Protein AF-A0A0L7QRJ1-F1 (afdb_monomer_lite)

Radius of gyration: 18.05 Å; chains: 1; bounding box: 34×21×49 Å

Sequence (73 aa):
KVLPRELARELGVSTATVSLYLKLIGKIKKLDKWIPHELNELQKTECQEAYSSLLLRKSREPFLDRIITCNKK

InterPro domains:
  IPR052709 Transposase-Methyltransferase Hybrid [PTHR46060] (5-73)

Foldseek 3Di:
DDQLVVVCVVVVHDSVVSVVVCVVQCFDQDPNDTDNHDDDPVSVVVVVVVVVVVVVVCVVDPCPVVDDDDDDD

Organism: NCBI:txid597456

pLDDT: mean 84.94, std 9.45, range [51.81, 96.31]

Secondary structure (DSSP, 8-state):
---HHHHHHHHTS-HHHHHHHHHHTT-EEETTEEES----HHHHHHHHHHHHHHHHHHHHS--GGGPPP----

Structure (mmCIF, N/CA/C/O backbone):
data_AF-A0A0L7QRJ1-F1
#
_entry.id   AF-A0A0L7QRJ1-F1
#
loop_
_atom_site.group_PDB
_atom_site.id
_atom_site.type_symbol
_atom_site.label_atom_id
_atom_site.label_alt_id
_atom_site.label_comp_id
_atom_site.label_asym_id
_atom_site.label_entity_id
_atom_site.label_seq_id
_atom_site.pdbx_PDB_ins_code
_atom_site.Cartn_x
_atom_site.Cartn_y
_atom_site.Cartn_z
_atom_site.occupancy
_atom_site.B_iso_or_equiv
_atom_site.auth_seq_id
_atom_site.auth_comp_id
_atom_site.auth_asym_id
_atom_site.auth_atom_id
_atom_site.pdbx_PDB_model_num
ATOM 1 N N . LYS A 1 1 ? -1.175 -9.391 -10.850 1.00 51.81 1 LYS A N 1
ATOM 2 C CA . LYS A 1 1 ? 0.291 -9.196 -10.717 1.00 51.81 1 LYS A CA 1
ATOM 3 C C . LYS A 1 1 ? 0.789 -8.896 -12.122 1.00 51.81 1 LYS A C 1
ATOM 5 O O . LYS A 1 1 ? 0.792 -9.818 -12.908 1.00 51.81 1 LYS A O 1
ATOM 10 N N . VAL A 1 2 ? 1.047 -7.637 -12.486 1.00 60.09 2 VAL A N 1
ATOM 11 C CA . VAL A 1 2 ? 1.466 -7.303 -13.862 1.00 60.09 2 VAL A CA 1
ATOM 12 C C . VAL A 1 2 ? 2.986 -7.375 -13.913 1.00 60.09 2 VAL A C 1
ATOM 14 O O . VAL A 1 2 ? 3.664 -6.518 -13.341 1.00 60.09 2 VAL A O 1
ATOM 17 N N . LEU A 1 3 ? 3.526 -8.432 -14.517 1.00 74.06 3 LEU A N 1
ATOM 18 C CA . LEU A 1 3 ? 4.967 -8.564 -14.705 1.00 74.06 3 LEU A CA 1
ATOM 19 C C . LEU A 1 3 ? 5.395 -7.743 -15.931 1.00 74.06 3 LEU A C 1
ATOM 21 O O . LEU A 1 3 ? 4.814 -7.915 -17.001 1.00 74.06 3 LEU A O 1
ATOM 25 N N . PRO A 1 4 ? 6.459 -6.920 -15.845 1.00 73.81 4 PRO A N 1
ATOM 26 C CA . PRO A 1 4 ? 7.009 -6.203 -17.001 1.00 73.81 4 PRO A CA 1
ATOM 27 C C . PRO A 1 4 ? 7.304 -7.096 -18.213 1.00 73.81 4 PRO A C 1
ATOM 29 O O . PRO A 1 4 ? 7.272 -6.624 -19.340 1.00 73.81 4 PRO A O 1
ATOM 32 N N . ARG A 1 5 ? 7.574 -8.391 -17.987 1.00 79.94 5 ARG A N 1
ATOM 33 C CA . ARG A 1 5 ? 7.784 -9.401 -19.036 1.00 79.94 5 ARG A CA 1
ATOM 34 C C . ARG A 1 5 ? 6.505 -9.772 -19.786 1.00 79.94 5 ARG A C 1
ATOM 36 O O . ARG A 1 5 ? 6.557 -9.972 -20.991 1.00 79.94 5 ARG A O 1
ATOM 43 N N . GLU A 1 6 ? 5.382 -9.871 -19.085 1.00 83.50 6 GLU A N 1
ATOM 44 C CA . GLU A 1 6 ? 4.085 -10.168 -19.701 1.00 83.50 6 GLU A CA 1
ATOM 45 C C . GLU A 1 6 ? 3.614 -8.971 -20.523 1.00 83.50 6 GLU A C 1
ATOM 47 O O . GLU A 1 6 ? 3.256 -9.141 -21.682 1.00 83.50 6 GLU A O 1
ATOM 52 N N . LEU A 1 7 ? 3.744 -7.764 -19.959 1.00 83.31 7 LEU A N 1
ATOM 53 C CA . LEU A 1 7 ? 3.404 -6.519 -20.644 1.00 83.31 7 LEU A CA 1
ATOM 54 C C . LEU A 1 7 ? 4.288 -6.286 -21.879 1.00 83.31 7 LEU A C 1
ATOM 56 O O . LEU A 1 7 ? 3.802 -5.886 -22.926 1.00 83.31 7 LEU A O 1
ATOM 60 N N . ALA A 1 8 ? 5.590 -6.571 -21.774 1.00 87.19 8 ALA A N 1
ATOM 61 C CA . ALA A 1 8 ? 6.526 -6.490 -22.894 1.00 87.19 8 ALA A CA 1
ATOM 62 C C . ALA A 1 8 ? 6.157 -7.460 -24.025 1.00 87.19 8 ALA A C 1
ATOM 64 O O . ALA A 1 8 ? 6.199 -7.083 -25.192 1.00 87.19 8 ALA A O 1
ATOM 65 N N . ARG A 1 9 ? 5.751 -8.689 -23.679 1.00 87.81 9 ARG A N 1
ATOM 66 C CA . ARG A 1 9 ? 5.298 -9.694 -24.649 1.00 87.81 9 ARG A CA 1
ATOM 67 C C . ARG A 1 9 ? 4.004 -9.274 -25.344 1.00 87.81 9 ARG A C 1
ATOM 69 O O . ARG A 1 9 ? 3.901 -9.440 -26.549 1.00 87.81 9 ARG A O 1
ATOM 76 N N . GLU A 1 10 ? 3.042 -8.747 -24.595 1.00 88.56 10 GLU A N 1
ATOM 77 C CA . GLU A 1 10 ? 1.755 -8.290 -25.134 1.00 88.56 10 GLU A CA 1
ATOM 78 C C . GLU A 1 10 ? 1.912 -7.064 -26.041 1.00 88.56 10 GLU A C 1
ATOM 80 O O . GLU A 1 10 ? 1.307 -6.993 -27.104 1.00 88.56 10 GLU A O 1
ATOM 85 N N . LEU A 1 11 ? 2.778 -6.127 -25.652 1.00 86.81 11 LEU A N 1
ATOM 86 C CA . LEU A 1 11 ? 3.040 -4.898 -26.402 1.00 86.81 11 LEU A CA 1
ATOM 87 C C . LEU A 1 11 ? 4.101 -5.065 -27.504 1.00 86.81 11 LEU A C 1
ATOM 89 O O . LEU A 1 11 ? 4.359 -4.116 -28.238 1.00 86.81 11 LEU A O 1
ATOM 93 N N . GLY A 1 12 ? 4.753 -6.229 -27.607 1.00 90.19 12 GLY A N 1
ATOM 94 C CA . GLY A 1 12 ? 5.823 -6.481 -28.581 1.00 90.19 12 GLY A CA 1
ATOM 95 C C . GLY A 1 12 ? 7.071 -5.605 -28.396 1.00 90.19 12 GLY A C 1
ATOM 96 O O . GLY A 1 12 ? 7.844 -5.428 -29.335 1.00 90.19 12 GLY A O 1
ATOM 97 N N . VAL A 1 13 ? 7.279 -5.038 -27.205 1.00 90.62 13 VAL A N 1
ATOM 98 C CA . VAL A 1 13 ? 8.403 -4.137 -26.903 1.00 90.62 13 VAL A CA 1
ATOM 99 C C . VAL A 1 13 ? 9.393 -4.785 -25.943 1.00 90.62 13 VAL A C 1
ATOM 101 O O . VAL A 1 13 ? 9.101 -5.775 -25.275 1.00 90.62 13 VAL A O 1
ATOM 104 N N . SER A 1 14 ? 10.584 -4.198 -25.820 1.00 89.50 14 SER A N 1
ATOM 105 C CA . SER A 1 14 ? 11.551 -4.658 -24.826 1.00 89.50 14 SER A CA 1
ATOM 106 C C . SER A 1 14 ? 11.051 -4.415 -23.392 1.00 89.50 14 SER A C 1
ATOM 108 O O . SER A 1 14 ? 10.366 -3.433 -23.089 1.00 89.50 14 SER A O 1
ATOM 110 N N . THR A 1 15 ? 11.459 -5.278 -22.462 1.00 85.56 15 THR A N 1
ATOM 111 C CA . THR A 1 15 ? 11.188 -5.110 -21.022 1.00 85.56 15 THR A CA 1
ATOM 112 C C . THR A 1 15 ? 11.801 -3.828 -20.450 1.00 85.56 15 THR A C 1
ATOM 114 O O . THR A 1 15 ? 11.262 -3.257 -19.496 1.00 85.56 15 THR A O 1
ATOM 117 N N . ALA A 1 16 ? 12.901 -3.354 -21.044 1.00 87.44 16 ALA A N 1
ATOM 118 C CA . ALA A 1 16 ? 13.525 -2.080 -20.710 1.00 87.44 16 ALA A CA 1
ATOM 119 C C . ALA A 1 16 ? 12.616 -0.902 -21.090 1.00 87.44 16 ALA A C 1
ATOM 121 O O . ALA A 1 16 ? 12.416 -0.003 -20.275 1.00 87.44 16 ALA A O 1
ATOM 122 N N . THR A 1 17 ? 11.987 -0.954 -22.269 1.00 87.94 17 THR A N 1
ATOM 123 C CA . THR A 1 17 ? 11.025 0.054 -22.742 1.00 87.94 17 THR A CA 1
ATOM 124 C C . THR A 1 17 ? 9.817 0.150 -21.811 1.00 87.94 17 THR A C 1
ATOM 126 O O . THR A 1 17 ? 9.446 1.245 -21.393 1.00 87.94 17 THR A O 1
ATOM 129 N N . VAL A 1 18 ? 9.251 -0.992 -21.405 1.00 87.88 18 VAL A N 1
ATOM 130 C CA . VAL A 1 18 ? 8.150 -1.034 -20.426 1.00 87.88 18 VAL A CA 1
ATOM 131 C C . VAL A 1 18 ? 8.567 -0.410 -19.095 1.00 87.88 18 VAL A C 1
ATOM 133 O O . VAL A 1 18 ? 7.835 0.399 -18.532 1.00 87.88 18 VAL A O 1
ATOM 136 N N . SER A 1 19 ? 9.751 -0.759 -18.590 1.00 84.06 19 SER A N 1
ATOM 137 C CA . SER A 1 19 ? 10.239 -0.251 -17.302 1.00 84.06 19 SER A CA 1
ATOM 138 C C . SER A 1 19 ? 10.485 1.260 -17.334 1.00 84.06 19 SER A C 1
ATOM 140 O O . SER A 1 19 ? 10.149 1.954 -16.375 1.00 84.06 19 SER A O 1
ATOM 142 N N . LEU A 1 20 ? 11.022 1.777 -18.444 1.00 88.06 20 LEU A N 1
ATOM 143 C CA . LEU A 1 20 ? 11.218 3.208 -18.665 1.00 88.06 20 LEU A CA 1
ATOM 144 C C . LEU A 1 20 ? 9.879 3.950 -18.677 1.00 88.06 20 LEU A C 1
ATOM 146 O O . LEU A 1 20 ? 9.723 4.952 -17.983 1.00 88.06 20 LEU A O 1
ATOM 150 N N . TYR A 1 21 ? 8.904 3.434 -19.427 1.00 86.88 21 TYR A N 1
ATOM 151 C CA . TYR A 1 21 ? 7.594 4.062 -19.538 1.00 86.88 21 TYR A CA 1
ATOM 152 C C . TYR A 1 21 ? 6.843 4.063 -18.206 1.00 86.88 21 TYR A C 1
ATOM 154 O O . TYR A 1 21 ? 6.287 5.084 -17.816 1.00 86.88 21 TYR A O 1
ATOM 162 N N . LEU A 1 22 ? 6.897 2.958 -17.455 1.00 84.69 22 LEU A N 1
ATOM 163 C CA . LEU A 1 22 ? 6.311 2.877 -16.115 1.00 84.69 22 LEU A CA 1
ATOM 164 C C . LEU A 1 22 ? 6.925 3.913 -15.167 1.00 84.69 22 LEU A C 1
ATOM 166 O O . LEU A 1 22 ? 6.188 4.575 -14.441 1.00 84.69 22 LEU A O 1
ATOM 170 N N . LYS A 1 23 ? 8.244 4.122 -15.234 1.00 83.06 23 LYS A N 1
ATOM 171 C CA . LYS A 1 23 ? 8.918 5.179 -14.472 1.00 83.06 23 LYS A CA 1
ATOM 172 C C . LYS A 1 23 ? 8.464 6.581 -14.902 1.00 83.06 23 LYS A C 1
ATOM 174 O O . LYS A 1 23 ? 8.236 7.420 -14.037 1.00 83.06 23 LYS A O 1
ATOM 179 N N . LEU A 1 24 ? 8.297 6.824 -16.206 1.00 85.38 24 LEU A N 1
ATOM 180 C CA . LEU A 1 24 ? 7.820 8.108 -16.746 1.00 85.38 24 LEU A CA 1
ATOM 181 C C . LEU A 1 24 ? 6.417 8.468 -16.246 1.00 85.38 24 LEU A C 1
ATOM 183 O O . LEU A 1 24 ? 6.176 9.614 -15.884 1.00 85.38 24 LEU A O 1
ATOM 187 N N . ILE A 1 25 ? 5.508 7.495 -16.161 1.00 84.25 25 ILE A N 1
ATOM 188 C CA . ILE A 1 25 ? 4.150 7.710 -15.633 1.00 84.25 25 ILE A CA 1
ATOM 189 C C . ILE A 1 25 ? 4.080 7.652 -14.093 1.00 84.25 25 ILE A C 1
ATOM 191 O O . ILE A 1 25 ? 3.000 7.495 -13.522 1.00 84.25 25 ILE A O 1
ATOM 195 N N . GLY A 1 26 ? 5.228 7.717 -13.410 1.00 78.25 26 GLY A N 1
ATOM 196 C CA . GLY A 1 26 ? 5.319 7.745 -11.949 1.00 78.25 26 GLY A CA 1
ATOM 197 C C . GLY A 1 26 ? 5.023 6.413 -1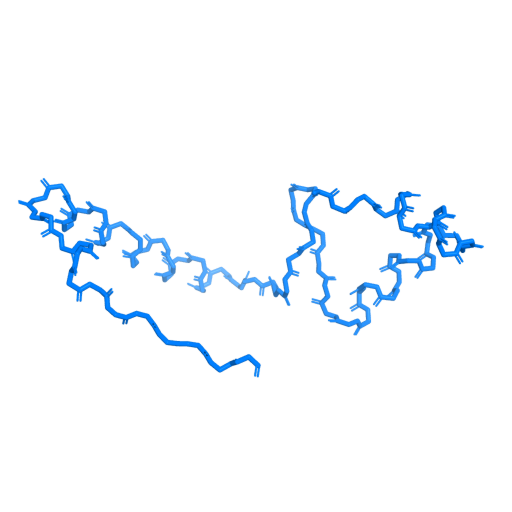1.253 1.00 78.25 26 GLY A C 1
ATOM 198 O O . GLY A 1 26 ? 4.849 6.385 -10.037 1.00 78.25 26 GLY A O 1
ATOM 199 N N . LYS A 1 27 ? 4.960 5.289 -11.980 1.00 80.75 27 LYS A N 1
ATOM 200 C CA . LYS A 1 27 ? 4.863 3.961 -11.361 1.00 80.75 27 LYS A CA 1
ATOM 201 C C . LYS A 1 27 ? 6.242 3.533 -10.886 1.00 80.75 27 LYS A C 1
ATOM 203 O O . LYS A 1 27 ? 7.229 3.634 -11.610 1.00 80.75 27 LYS A O 1
ATOM 208 N N . ILE A 1 28 ? 6.297 2.991 -9.675 1.00 75.88 28 ILE A N 1
ATOM 209 C CA . ILE A 1 28 ? 7.548 2.546 -9.056 1.00 75.88 28 ILE A CA 1
ATOM 210 C C . ILE A 1 28 ? 7.413 1.077 -8.664 1.00 75.88 28 ILE A C 1
ATOM 212 O O . ILE A 1 28 ? 6.353 0.637 -8.206 1.00 75.88 28 ILE A O 1
ATOM 216 N N . LYS A 1 29 ? 8.475 0.294 -8.884 1.00 74.88 29 LYS A N 1
ATOM 217 C CA . LYS A 1 29 ? 8.515 -1.127 -8.531 1.00 74.88 29 LYS A CA 1
ATOM 218 C C . LYS A 1 29 ? 8.890 -1.272 -7.055 1.00 74.88 29 LYS A C 1
ATOM 220 O O . LYS A 1 29 ? 10.016 -0.972 -6.675 1.00 74.88 29 LYS A O 1
ATOM 225 N N . LYS A 1 30 ? 7.977 -1.795 -6.236 1.00 71.56 30 LYS A N 1
ATOM 226 C CA . LYS A 1 30 ? 8.206 -2.087 -4.814 1.00 71.56 30 LYS A CA 1
ATOM 227 C C . LYS A 1 30 ? 7.680 -3.480 -4.473 1.00 71.56 30 LYS A C 1
ATOM 229 O O . LYS A 1 30 ? 6.528 -3.782 -4.772 1.00 71.56 30 LYS A O 1
ATOM 234 N N . LEU A 1 31 ? 8.522 -4.333 -3.874 1.00 66.81 31 LEU A N 1
ATOM 235 C CA . LEU A 1 31 ? 8.182 -5.723 -3.501 1.00 66.81 31 LEU A CA 1
ATOM 236 C C . LEU A 1 31 ? 7.478 -6.496 -4.644 1.00 66.81 31 LEU A C 1
ATOM 238 O O . LEU A 1 31 ? 6.415 -7.086 -4.462 1.00 66.81 31 LEU A O 1
ATOM 242 N N . ASP A 1 32 ? 8.035 -6.402 -5.858 1.00 69.38 32 ASP A N 1
ATOM 243 C CA . ASP A 1 32 ? 7.502 -6.985 -7.104 1.00 69.38 32 ASP A CA 1
ATOM 244 C C . ASP A 1 32 ? 6.101 -6.527 -7.551 1.00 69.38 32 ASP A C 1
ATOM 246 O O . ASP A 1 32 ? 5.488 -7.144 -8.428 1.00 69.38 32 ASP A O 1
ATOM 250 N N . LYS A 1 33 ? 5.605 -5.408 -7.014 1.00 70.25 33 LYS A N 1
ATOM 251 C CA . LYS A 1 33 ? 4.368 -4.749 -7.450 1.00 70.25 33 LYS A CA 1
ATOM 252 C C . LYS A 1 33 ? 4.663 -3.334 -7.946 1.00 70.25 33 LYS A C 1
ATOM 254 O O . LYS A 1 33 ? 5.534 -2.649 -7.417 1.00 70.25 33 LYS A O 1
ATOM 259 N N . TRP A 1 34 ? 3.927 -2.893 -8.961 1.00 71.44 34 TRP A N 1
ATOM 260 C CA . TRP A 1 34 ? 3.949 -1.500 -9.410 1.00 71.44 34 TRP A CA 1
ATOM 261 C C . TRP A 1 34 ? 2.970 -0.683 -8.573 1.00 71.44 34 TRP A C 1
ATOM 263 O O . TRP A 1 34 ? 1.783 -1.008 -8.530 1.00 71.44 34 TRP A O 1
ATOM 273 N N . ILE A 1 35 ? 3.467 0.355 -7.902 1.00 75.31 35 ILE A N 1
ATOM 274 C CA . ILE A 1 35 ? 2.688 1.203 -6.991 1.00 75.31 35 ILE A CA 1
ATOM 275 C C . ILE A 1 35 ? 2.655 2.642 -7.547 1.00 75.31 35 ILE A C 1
ATOM 277 O O . ILE A 1 35 ? 3.645 3.066 -8.147 1.00 75.31 35 ILE A O 1
ATOM 281 N N . PRO A 1 36 ? 1.534 3.385 -7.410 1.00 65.88 36 PRO A N 1
ATOM 282 C CA . PRO A 1 36 ? 1.379 4.734 -7.967 1.00 65.88 36 PRO A CA 1
ATOM 283 C C . PRO A 1 36 ? 2.292 5.813 -7.381 1.00 65.88 36 PRO A C 1
ATOM 285 O O . PRO A 1 36 ? 2.434 6.855 -8.006 1.00 65.88 36 PRO A O 1
ATOM 288 N N . HIS A 1 37 ? 2.845 5.608 -6.183 1.00 72.88 37 HIS A N 1
ATOM 289 C CA . HIS A 1 37 ? 3.643 6.627 -5.512 1.00 72.88 37 HIS A CA 1
ATOM 290 C C . HIS A 1 37 ? 4.680 6.015 -4.571 1.00 72.88 37 HIS A C 1
ATOM 292 O O . HIS A 1 37 ? 4.435 4.981 -3.939 1.00 72.88 37 HIS A O 1
ATOM 298 N N . GLU A 1 38 ? 5.828 6.677 -4.469 1.00 74.19 38 GLU A N 1
ATOM 299 C CA . GLU A 1 38 ? 6.812 6.421 -3.428 1.00 74.19 38 GLU A CA 1
ATOM 300 C C . GLU A 1 38 ? 6.433 7.229 -2.196 1.00 74.19 38 GLU A C 1
ATOM 302 O O . GLU A 1 38 ? 6.412 8.453 -2.226 1.00 74.19 38 GLU A O 1
ATOM 307 N N . LEU A 1 39 ? 6.101 6.528 -1.116 1.00 80.31 39 LEU A N 1
ATOM 308 C CA . LEU A 1 39 ? 5.895 7.175 0.172 1.00 80.31 39 LEU A CA 1
ATOM 309 C C . LEU A 1 39 ? 7.255 7.551 0.759 1.00 80.31 39 LEU A C 1
ATOM 311 O O . LEU A 1 39 ? 8.138 6.688 0.836 1.00 80.31 39 LEU A O 1
ATOM 315 N N . ASN A 1 40 ? 7.395 8.792 1.215 1.00 85.81 40 ASN A N 1
ATOM 316 C CA . ASN A 1 40 ? 8.530 9.204 2.036 1.00 85.81 40 ASN A CA 1
ATOM 317 C C . ASN A 1 40 ? 8.441 8.576 3.448 1.00 85.81 40 ASN A C 1
ATOM 319 O O . ASN A 1 40 ? 7.418 7.991 3.813 1.00 85.81 40 ASN A O 1
ATOM 323 N N . GLU A 1 41 ? 9.515 8.647 4.241 1.00 87.56 41 GLU A N 1
ATOM 324 C CA . GLU A 1 41 ? 9.537 8.019 5.575 1.00 87.56 41 GLU A CA 1
ATOM 325 C C . GLU A 1 41 ? 8.474 8.592 6.521 1.00 87.56 41 GLU A C 1
ATOM 327 O O . GLU A 1 41 ? 7.833 7.832 7.240 1.00 87.56 41 GLU A O 1
ATOM 332 N N . LEU A 1 42 ? 8.213 9.901 6.465 1.00 91.75 42 LEU A N 1
ATOM 333 C CA . LEU A 1 42 ? 7.172 10.537 7.274 1.00 91.75 42 LEU A CA 1
ATOM 334 C C . LEU A 1 42 ? 5.781 9.979 6.938 1.00 91.75 42 LEU A C 1
ATOM 336 O O . LEU A 1 42 ? 5.072 9.519 7.825 1.00 91.75 42 LEU A O 1
ATOM 340 N N . GLN A 1 43 ? 5.435 9.915 5.652 1.00 87.88 43 GLN A N 1
ATOM 341 C CA . GLN A 1 43 ? 4.171 9.367 5.160 1.00 87.88 43 GLN A CA 1
ATOM 342 C C . GLN A 1 43 ? 3.998 7.896 5.548 1.00 87.88 43 GLN A C 1
ATOM 344 O O . GLN A 1 43 ? 2.881 7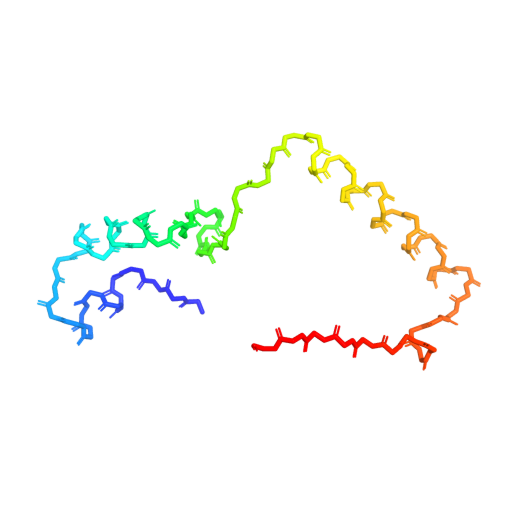.458 5.817 1.00 87.88 43 GLN A O 1
ATOM 349 N N . LYS A 1 44 ? 5.084 7.108 5.574 1.00 88.19 44 LYS A N 1
ATOM 350 C CA . LYS A 1 44 ? 5.036 5.715 6.049 1.00 88.19 44 LYS A CA 1
ATOM 351 C C . LYS A 1 44 ? 4.704 5.656 7.536 1.00 88.19 44 LYS A C 1
ATOM 353 O O . LYS A 1 44 ? 3.836 4.869 7.907 1.00 88.19 44 LYS A O 1
ATOM 358 N N . THR A 1 45 ? 5.358 6.480 8.352 1.00 93.25 45 THR A N 1
ATOM 359 C CA . THR A 1 45 ? 5.112 6.557 9.798 1.00 93.25 45 THR A CA 1
ATOM 360 C C . THR A 1 45 ? 3.679 6.998 10.088 1.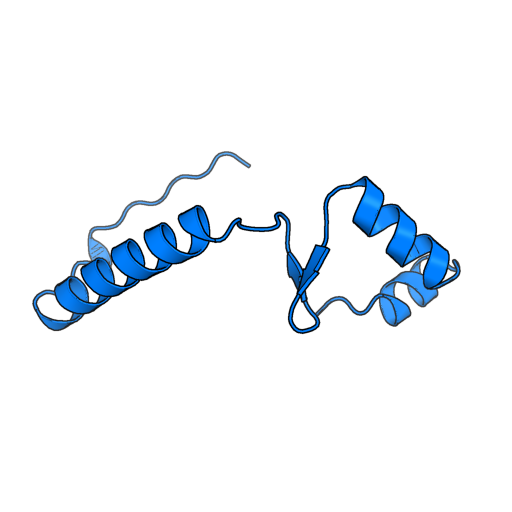00 93.25 45 THR A C 1
ATOM 362 O O . THR A 1 45 ? 2.964 6.294 10.794 1.00 93.25 45 THR A O 1
ATOM 365 N N . GLU A 1 46 ? 3.206 8.068 9.446 1.00 93.44 46 GLU A N 1
ATOM 366 C CA . GLU A 1 46 ? 1.822 8.550 9.567 1.00 93.44 46 GLU A CA 1
ATOM 367 C C . GLU A 1 46 ? 0.808 7.469 9.162 1.00 93.44 46 GLU A C 1
ATOM 369 O O . GLU A 1 46 ? -0.169 7.210 9.869 1.00 93.44 46 GLU A O 1
ATOM 374 N N . CYS A 1 47 ? 1.057 6.772 8.046 1.00 90.31 47 CYS A N 1
ATOM 375 C CA . CYS A 1 47 ? 0.217 5.653 7.617 1.00 90.31 47 CYS A CA 1
ATOM 376 C C . CYS A 1 47 ? 0.210 4.510 8.646 1.00 90.31 47 CYS A C 1
ATOM 378 O O . CYS A 1 47 ? -0.836 3.898 8.877 1.00 90.31 47 CYS A O 1
ATOM 380 N N . GLN A 1 48 ? 1.356 4.205 9.260 1.00 93.75 48 GLN A N 1
ATOM 381 C CA . GLN A 1 48 ? 1.487 3.144 10.259 1.00 93.75 48 GLN A CA 1
ATOM 382 C C . GLN A 1 48 ? 0.759 3.496 11.563 1.00 93.75 48 GLN A C 1
ATOM 384 O O . GLN A 1 48 ? 0.081 2.639 12.137 1.00 93.75 48 GLN A O 1
ATOM 389 N N . GLU A 1 49 ? 0.849 4.743 12.015 1.00 96.31 49 GLU A N 1
ATOM 390 C CA . GLU A 1 49 ? 0.139 5.242 13.196 1.00 96.31 49 GLU A CA 1
ATOM 391 C C . GLU A 1 49 ? -1.380 5.243 12.986 1.00 96.31 49 GLU A C 1
ATOM 393 O O . GLU A 1 49 ? -2.132 4.730 13.826 1.00 96.31 49 GLU A O 1
ATOM 398 N N . ALA A 1 50 ? -1.841 5.734 11.830 1.00 94.06 50 ALA A N 1
ATOM 399 C CA . ALA A 1 50 ? -3.251 5.706 11.456 1.00 94.06 50 ALA A CA 1
ATOM 400 C C . ALA A 1 50 ? -3.787 4.266 11.396 1.00 94.06 50 ALA A C 1
ATOM 402 O O . ALA A 1 50 ? -4.838 3.965 11.969 1.00 94.06 50 ALA A O 1
ATOM 403 N N . TYR A 1 51 ? -3.042 3.351 10.763 1.00 94.44 51 TYR A N 1
ATOM 404 C CA . TYR A 1 51 ? -3.402 1.933 10.704 1.00 94.44 51 TYR A CA 1
ATOM 405 C C . TYR A 1 51 ? -3.486 1.304 12.099 1.00 94.44 51 TYR A C 1
ATOM 407 O O . TYR A 1 51 ? -4.470 0.632 12.407 1.00 94.44 51 TYR A O 1
ATOM 415 N N . SER A 1 52 ? -2.494 1.550 12.957 1.00 95.25 52 SER A N 1
ATOM 416 C CA . SER A 1 52 ? -2.456 1.010 14.323 1.00 95.25 52 SER A CA 1
ATOM 417 C C . SER A 1 52 ? -3.652 1.490 15.149 1.00 95.25 52 SER A C 1
ATOM 419 O O . SER A 1 52 ? -4.295 0.695 15.836 1.00 95.25 52 SER A O 1
ATOM 421 N N . SER A 1 53 ? -4.01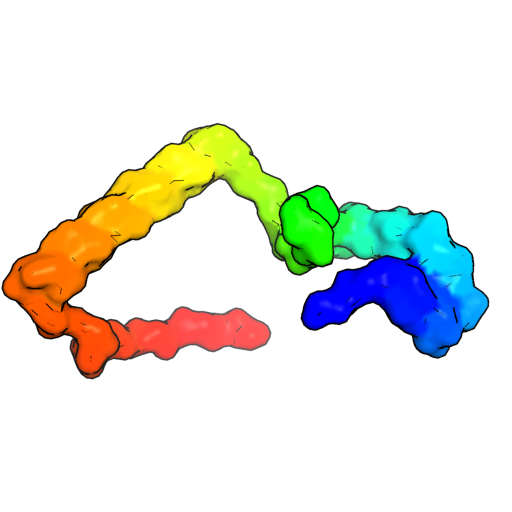0 2.768 15.016 1.00 94.81 53 SER A N 1
ATOM 422 C CA . SER A 1 53 ? -5.164 3.367 15.694 1.00 94.81 53 SER A CA 1
ATOM 423 C C . SER A 1 53 ? -6.490 2.758 15.224 1.00 94.81 53 SER A C 1
ATOM 425 O O . SER A 1 53 ? -7.339 2.393 16.040 1.00 94.81 53 SER A O 1
ATOM 427 N N . LEU A 1 54 ? -6.664 2.588 13.908 1.00 94.50 54 LEU A N 1
ATOM 428 C CA . LEU A 1 54 ? -7.852 1.948 13.333 1.00 94.50 54 LEU A CA 1
ATOM 429 C C . LEU A 1 54 ? -7.950 0.467 13.714 1.00 94.50 54 LEU A C 1
ATOM 431 O O . LEU A 1 54 ? -9.047 -0.024 13.982 1.00 94.50 54 LEU A O 1
ATOM 435 N N . LEU A 1 55 ? -6.821 -0.240 13.770 1.00 94.19 55 LEU A N 1
ATOM 436 C CA . LEU A 1 55 ? -6.764 -1.641 14.177 1.00 94.19 55 LEU A CA 1
ATOM 437 C C . LEU A 1 55 ? -7.152 -1.811 15.651 1.00 94.19 55 LEU A C 1
ATOM 439 O O . LEU A 1 55 ? -7.957 -2.686 15.971 1.00 94.19 55 LEU A O 1
ATOM 443 N N . LEU A 1 56 ? -6.643 -0.944 16.532 1.00 95.06 56 LEU A N 1
ATOM 444 C CA . LEU A 1 56 ? -7.022 -0.920 17.945 1.00 95.06 56 LEU A CA 1
ATOM 445 C C . LEU A 1 56 ? -8.505 -0.584 18.129 1.00 95.06 56 LEU A C 1
ATOM 447 O O . LEU A 1 56 ? -9.182 -1.180 18.962 1.00 95.06 56 LEU A O 1
ATOM 451 N N . ARG A 1 57 ? -9.038 0.358 17.347 1.00 93.81 57 ARG A N 1
ATOM 452 C CA . ARG A 1 57 ? -10.472 0.655 17.368 1.00 93.81 57 ARG A CA 1
ATOM 453 C C . ARG A 1 57 ? -11.286 -0.564 16.939 1.00 93.81 57 ARG A C 1
ATOM 455 O O . ARG A 1 57 ? -12.248 -0.905 17.613 1.00 93.81 57 ARG A O 1
ATOM 462 N N . LYS A 1 58 ? -10.862 -1.249 15.872 1.00 93.00 58 LYS A N 1
ATOM 463 C CA . LYS A 1 58 ? -11.550 -2.426 15.321 1.00 93.00 58 LYS A CA 1
ATOM 464 C C . LYS A 1 58 ? -11.642 -3.565 16.336 1.00 93.00 58 LYS A C 1
ATOM 466 O O . LYS A 1 58 ? -12.637 -4.279 16.337 1.00 93.00 58 LYS A O 1
ATOM 471 N N . SER A 1 59 ? -10.615 -3.754 17.169 1.00 90.88 59 SER A N 1
ATOM 472 C CA . SER A 1 59 ? -10.626 -4.799 18.200 1.00 90.88 59 SER A CA 1
ATOM 473 C C . SER A 1 59 ? -11.526 -4.467 19.390 1.00 90.88 59 SER A C 1
ATOM 475 O O . SER A 1 59 ? -11.978 -5.383 20.071 1.00 90.88 59 SER A O 1
ATOM 477 N N . ARG A 1 60 ? -11.801 -3.182 19.639 1.00 92.31 60 ARG A N 1
ATOM 478 C CA . ARG A 1 60 ? -12.684 -2.724 20.721 1.00 92.31 60 ARG A CA 1
ATOM 479 C C . ARG A 1 60 ? -14.146 -2.642 20.290 1.00 92.31 60 ARG A C 1
ATOM 481 O O . ARG A 1 60 ? -15.021 -3.019 21.058 1.00 92.31 60 ARG A O 1
ATOM 488 N N . GLU A 1 61 ? -14.404 -2.151 19.083 1.00 92.38 61 GLU A N 1
ATOM 489 C CA . GLU A 1 61 ? -15.750 -1.928 18.557 1.00 92.38 61 GLU A CA 1
ATOM 490 C C . GLU A 1 61 ? -15.769 -2.177 17.036 1.00 92.38 61 GLU A C 1
ATOM 492 O O . GLU A 1 61 ? -14.984 -1.565 16.302 1.00 92.38 61 GLU A O 1
ATOM 497 N N . PRO A 1 62 ? -16.662 -3.038 16.516 1.00 89.44 62 PRO A N 1
ATOM 498 C CA . PRO A 1 62 ? -16.891 -3.148 15.080 1.00 89.44 62 PRO A CA 1
ATOM 499 C C . PRO A 1 62 ? -17.446 -1.825 14.532 1.00 89.44 62 PRO A C 1
ATOM 501 O O . PRO A 1 62 ? -18.474 -1.347 14.991 1.00 89.44 62 PRO A O 1
ATOM 504 N N . PHE A 1 63 ? -16.767 -1.223 13.553 1.00 92.50 63 PHE A N 1
ATOM 505 C CA . PHE A 1 63 ? -17.201 0.052 12.957 1.00 92.50 63 PHE A CA 1
ATOM 506 C C . PHE A 1 63 ? -17.210 0.050 11.424 1.00 92.50 63 PHE A C 1
ATOM 508 O O . PHE A 1 63 ? -17.463 1.084 10.810 1.00 92.50 63 PHE A O 1
ATOM 515 N N . LEU A 1 64 ? -16.878 -1.086 10.800 1.00 92.44 64 LEU A N 1
ATOM 516 C CA . LEU A 1 64 ? -16.700 -1.188 9.347 1.00 92.44 64 LEU A CA 1
ATOM 517 C C . LEU A 1 64 ? -18.017 -1.028 8.578 1.00 92.44 64 LEU A C 1
ATOM 519 O O . LEU A 1 64 ? -18.015 -0.464 7.491 1.00 92.44 64 LEU A O 1
ATOM 523 N N . ASP A 1 65 ? -19.122 -1.485 9.159 1.00 93.38 65 ASP A N 1
ATOM 524 C CA . ASP A 1 65 ? -20.491 -1.348 8.648 1.00 93.38 65 ASP A CA 1
ATOM 525 C C . ASP A 1 65 ? -20.955 0.113 8.547 1.00 93.38 65 ASP A C 1
ATOM 527 O O . ASP A 1 65 ? -21.829 0.440 7.749 1.00 93.38 65 ASP A O 1
ATOM 531 N N . ARG A 1 66 ? -20.331 1.008 9.319 1.00 93.44 66 ARG A N 1
ATOM 532 C CA . ARG A 1 66 ? -20.619 2.448 9.335 1.00 93.44 66 ARG A CA 1
ATOM 533 C C . ARG A 1 66 ? -19.741 3.250 8.370 1.00 93.44 66 ARG A C 1
ATOM 535 O O . ARG A 1 66 ? -19.955 4.452 8.222 1.00 93.44 66 ARG A O 1
ATOM 542 N N . ILE A 1 67 ? -18.733 2.635 7.743 1.00 93.94 67 ILE A N 1
ATOM 543 C CA . ILE A 1 67 ? -17.822 3.346 6.838 1.00 93.94 67 ILE A CA 1
ATOM 544 C C . ILE A 1 67 ? -18.477 3.498 5.465 1.00 93.94 67 ILE A C 1
ATOM 546 O O . ILE A 1 67 ? -18.670 2.523 4.744 1.00 93.94 67 ILE A O 1
ATOM 550 N N . ILE A 1 68 ? -18.715 4.744 5.062 1.00 91.75 68 ILE A N 1
ATOM 551 C CA . ILE A 1 68 ? -19.073 5.099 3.687 1.00 91.75 68 ILE A CA 1
ATOM 552 C C . ILE A 1 68 ? -17.815 5.647 3.011 1.00 91.75 68 ILE A C 1
ATOM 554 O O . ILE A 1 68 ? -17.277 6.671 3.430 1.00 91.75 68 ILE A O 1
ATOM 558 N N . THR A 1 69 ? -17.325 4.964 1.976 1.00 93.12 69 THR A N 1
ATOM 559 C CA . THR A 1 69 ? -16.183 5.430 1.178 1.00 93.12 69 THR A CA 1
ATOM 560 C C . THR A 1 69 ? -16.664 6.034 -0.139 1.00 93.12 69 THR A C 1
ATOM 562 O O . THR A 1 69 ? -17.565 5.513 -0.791 1.00 93.12 69 THR A O 1
ATOM 565 N N . CYS A 1 70 ? -16.058 7.150 -0.545 1.00 90.19 70 CYS A N 1
ATOM 566 C CA . CYS A 1 70 ? -16.261 7.746 -1.861 1.00 90.19 70 CYS A CA 1
ATOM 567 C C . CYS A 1 70 ? -14.905 8.170 -2.427 1.00 90.19 70 CYS A C 1
ATOM 569 O O . CYS A 1 70 ? -14.069 8.736 -1.724 1.00 90.19 70 CYS A O 1
ATOM 571 N N . ASN A 1 71 ? -14.684 7.866 -3.700 1.00 88.88 71 ASN A N 1
ATOM 572 C CA . ASN A 1 71 ? -13.500 8.227 -4.465 1.00 88.88 71 ASN A CA 1
ATOM 573 C C . ASN A 1 71 ? -13.999 8.712 -5.833 1.00 88.88 71 ASN A C 1
ATOM 575 O O . ASN A 1 71 ? -14.885 8.090 -6.422 1.00 88.88 71 ASN A O 1
ATOM 579 N N . LYS A 1 72 ? -13.439 9.823 -6.324 1.00 81.25 72 LYS A N 1
ATOM 580 C CA . LYS A 1 72 ? -13.637 10.246 -7.712 1.00 81.25 72 LYS A CA 1
ATOM 581 C C . LYS A 1 72 ? -12.673 9.469 -8.604 1.00 81.25 72 LYS A C 1
ATOM 583 O O . LYS A 1 72 ? -11.462 9.539 -8.391 1.00 81.25 72 LYS A O 1
ATOM 588 N N . LYS A 1 73 ? -13.235 8.759 -9.577 1.00 67.12 73 LYS A N 1
ATOM 589 C CA . LYS A 1 73 ? -12.483 8.037 -10.601 1.00 67.12 73 LYS A CA 1
ATOM 590 C C . LYS A 1 73 ? -11.914 8.987 -11.647 1.00 67.12 73 LYS A C 1
ATOM 592 O O . LYS A 1 73 ? -12.608 9.981 -11.956 1.00 67.12 73 LYS A O 1
#

=== Feature glossary ===
The features interleaved in this record are:

— What the protein is —

Sequence gives the chain of amino acids in standard one-letter code (A=alanine, C=cysteine, …, Y=tyrosine), read N→C. It is the only feature that is directly encoded by the gene; all structural features are derived from the folded form of this sequence.

D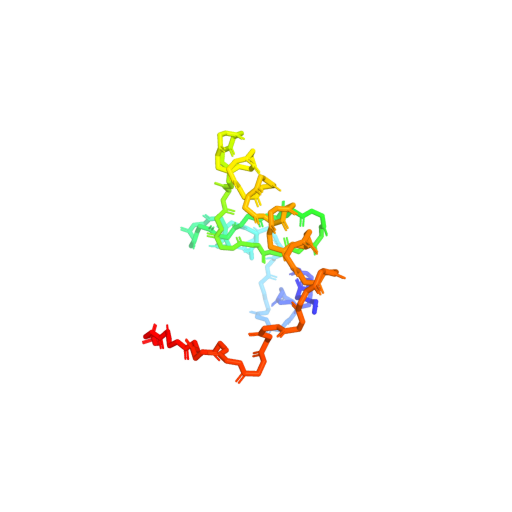atabase cross-references. InterPro integrates a dozen domain/family signature databases into unified entries with residue-range hits. GO terms attach function/process/location labels with evidence codes. CATH codes position the fold in a four-level structural taxonomy. Organism is the NCBI-taxonomy species name.

— Where its atoms are —

Atomic coordinates in PDBx/mmCIF format — the same representation the Protein Data Bank distributes. Each line of the _atom_site loop places one backbone atom in Cartesian space (units: ångströms, origin: arbitrary).

The six renders are orthographic views along the three Cartesian axes in both directions. Representation (cartoon, sticks, or surface) and color scheme (sequence-rainbow or by-chain) vary across proteins so the training set covers all the common visualization conventions.

— Local backbone conformation —

Eight-state secondary structure (DSSP): H is the canonical α-helix, G the tighter 3₁₀-helix, I the wider π-helix; E/B are β-structure, T and S are turns and bends, and '-' is everything else. DSSP derives these from the pattern of main-chain N–H···O=C hydrogen bonds, not from the sequence.

P-SEA three-state annotation labels each residue as helix, strand, or coil based purely on the geometry of the Cα trace. It serves as a fallback when the full backbone (and thus DSSP) is unavailable.

The φ/ψ torsion pair specifies the backbone conformation at each residue. φ rotates about the N–Cα bond, ψ about the Cα–C bond. Steric clashes forbid most of the (φ, ψ) plane — the allowed regions (α-helix basin, β-sheet basin, left-handed helix) are t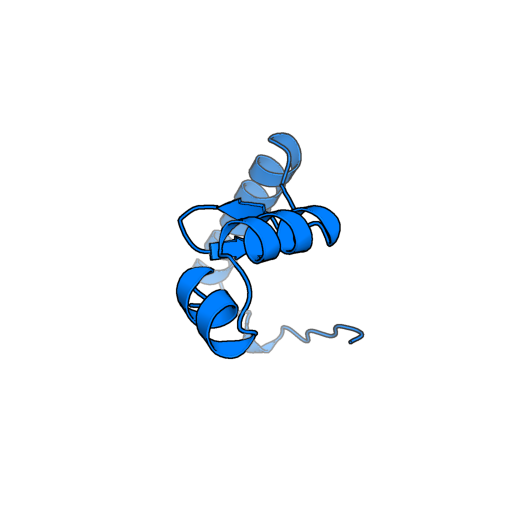he Ramachandran-allowed regions.

— Global shape and packing —

The geometric summary reports three shape descriptors. Rg (radius of gyration) measures how spread out the Cα atoms are about their centre of mass; compact globular proteins have small Rg, elongated or unfolded ones large. Cα contacts (<8 Å, |i−j|>4) count long-range residue pairs in spatial proximity — high for tightly packed folds, near zero for rods or random coil. The bounding-box extents give the protein's footprint along x, y, z in Å.

Solvent-accessible surface area (SASA) is the area in Å² traced out by the centre of a 1.4 Å probe sphere (a water molecule) rolled over the protein's van der Waals surface (Shrake–Rupley / Lee–Richards construction). Buried residues have near-zero SASA; fully exposed residues can exceed 200 Å². The total SASA scales roughly with the number of surface residues.

The contact map is a binary N×N matrix image: pixel (i, j) is dark where Cα_i and Cα_j are within 8 Å and |i−j|>4. Because the |i−j|>4 filter removes local helical contacts, off-diagonal stripes parallel to the main diagonal indicate parallel β-sheets; stripes perpendicular to it indicate antiparallel β-sheets. The Ramachandran plot scatters every residue's (φ, ψ) pair against the sterically allowed regions. The PAE heatmap renders the predicted-aligned-error matrix.

— Structural neighborhood —

3Di is Foldseek's structural alphabet. Each residue is assigned one of twenty discrete states based on how its Cα sits relative to its spatial (not sequential) neighbors. Aligning 3Di strings finds structural homologs roughly as well as full 3D superposition, but orders of magnitude faster.

Nearest PDB neighbors are the top structural matches found by Foldseek when searching this structure against the entire Protein Data Bank. Each hit reports a TM-score (0 to 1; >0.5 almost always implies the same fold) and an E-value. These are *structural* homologs — they may share no detectable sequence similarity.

— Confidence and disorder —

For AlphaFold models, the B-factor field carries pLDDT — the model's own estimate of local accuracy on a 0–100 scale. Regions with pLDDT<50 should be treated as essentially unmodeled; they often correspond to intrinsically disordered segments.

Crystallographic B-factors measure how much each atom's electron density is smeared out, in Å². They rise in mobile loops and surface residues and fall in the buried interior. In AlphaFold models this column is repurposed to hold pLDDT instead.

Predicted aligned error is AlphaFold's pairwise confidence. Unlike pLDDT (per-residue), PAE is per-residue-pair and captures whether two parts of the structure are correctly placed relative to each other. Units are ångströms of expected positional error.